Protein AF-A0AAW0WYS9-F1 (afdb_monomer)

pLDDT: mean 77.64, std 16.43, range [38.22, 94.25]

Sequence (129 aa):
MSVRSGRVIKTVRTLTRSAHEAACAYSTYNCTMTRVDGFEYCSRHILEDKGAPFRQCNYIYTSTGKRCLRPAPTCDRKEGRYCGEHSRQSLVLRQRAARRSLPRETPETLLSQLSHHQMDTQTAGQNGV

Solvent-accessible surface area (backbone atoms only — not comparable to full-atom values): 8302 Å² total; per-residue (Å²): 138,87,83,82,84,77,79,81,76,81,75,76,77,74,75,75,70,53,72,75,84,38,30,17,69,53,84,92,52,93,40,84,45,56,36,37,91,98,48,64,26,15,74,82,50,32,64,74,41,85,85,44,65,36,37,66,16,69,49,60,40,88,91,73,71,45,62,43,84,46,52,6,56,66,65,89,59,91,65,77,43,36,18,75,68,54,41,53,50,54,48,52,52,49,53,53,53,52,59,69,71,45,78,78,87,42,72,66,59,54,52,59,70,52,62,76,70,76,79,77,80,81,84,83,82,87,86,88,133

Foldseek 3Di:
DDDDPDDPDPPPPPPPPPLVQQFAPDDPDGGSAGDDPPGNGHQQCLCVDPPAQWHFAPDQDPVPRDGHSGIFGNDVPPPGGHDPVVVVVVVVVVVVVVVVPDDPDDVVNVVVVCPVVPPPPPPPPDDDD

Radius of gyration: 28.03 Å; Cα contacts (8 Å, |Δi|>4): 117; chains: 1; bounding box: 75×38×78 Å

Mean predicted aligned error: 15.44 Å

InterPro domains:
  IPR025927 KANL2-like, probable zinc-finger domain [PF13891] (24-87)

Secondary structure (DSSP, 8-state):
------------------TTTTB---SSS---SBBPTTSSSBTTTTTT-SSSSEEE---B-TTT-PBP-SEEE--SSSS----HHHHHHHHHHHHHHHHHHSPP--HHHHHHHHGGGTTSSSSSS----

Organism: Cherax quadricarinatus (NCBI:txid27406)

Structure (mmCIF, N/CA/C/O backbone):
data_AF-A0AAW0WYS9-F1
#
_entry.id   AF-A0AAW0WYS9-F1
#
loop_
_atom_site.group_PDB
_atom_site.id
_atom_site.type_symbol
_atom_site.label_atom_id
_atom_site.label_alt_id
_atom_site.label_comp_id
_atom_site.label_asym_id
_atom_site.label_entity_id
_atom_site.label_seq_id
_atom_site.pdbx_PDB_ins_code
_atom_site.Cartn_x
_atom_site.Cartn_y
_atom_site.Cartn_z
_atom_site.occupancy
_atom_site.B_iso_or_equiv
_atom_site.auth_seq_id
_atom_site.auth_comp_id
_atom_site.auth_asym_id
_atom_site.auth_atom_id
_atom_site.pdbx_PDB_model_num
ATOM 1 N N . MET A 1 1 ? -59.142 -4.124 -22.866 1.00 38.22 1 MET A N 1
ATOM 2 C CA . MET A 1 1 ? -58.122 -5.145 -22.540 1.00 38.22 1 MET A CA 1
ATOM 3 C C . MET A 1 1 ? -56.969 -4.436 -21.842 1.00 38.22 1 MET A C 1
ATOM 5 O O . MET A 1 1 ? -56.303 -3.629 -22.472 1.00 38.22 1 MET A O 1
ATOM 9 N N . SER A 1 2 ? -56.821 -4.623 -20.528 1.00 46.78 2 SER A N 1
ATOM 10 C CA . SER A 1 2 ? -55.916 -3.833 -19.678 1.00 46.78 2 SER A CA 1
ATOM 11 C C . SER A 1 2 ? -54.589 -4.556 -19.468 1.00 46.78 2 SER A C 1
ATOM 13 O O . SER A 1 2 ? -54.546 -5.551 -18.749 1.00 46.78 2 SER A O 1
ATOM 15 N N . VAL A 1 3 ? -53.502 -4.048 -20.051 1.00 50.66 3 VAL A N 1
ATOM 16 C CA . VAL A 1 3 ? -52.148 -4.564 -19.800 1.00 50.66 3 VAL A CA 1
ATOM 17 C C . VAL A 1 3 ? -51.465 -3.713 -18.727 1.00 50.66 3 VAL A C 1
ATOM 19 O O . VAL A 1 3 ? -51.011 -2.597 -18.961 1.00 50.66 3 VAL A O 1
ATOM 22 N N . ARG A 1 4 ? -51.453 -4.226 -17.494 1.00 54.88 4 ARG A N 1
ATOM 23 C CA . ARG A 1 4 ? -50.726 -3.647 -16.356 1.00 54.88 4 ARG A CA 1
ATOM 24 C C . ARG A 1 4 ? -49.285 -4.157 -16.375 1.00 54.88 4 ARG A C 1
ATOM 26 O O . ARG A 1 4 ? -48.988 -5.194 -15.790 1.00 54.88 4 ARG A O 1
ATOM 33 N N . SER A 1 5 ? -48.384 -3.422 -17.015 1.00 52.75 5 SER A N 1
ATOM 34 C CA . SER A 1 5 ? -46.946 -3.715 -16.957 1.00 52.75 5 SER A CA 1
ATOM 35 C C . SER A 1 5 ? -46.347 -3.164 -15.660 1.00 52.75 5 SER A C 1
ATOM 37 O O . SER A 1 5 ? -45.832 -2.050 -15.610 1.00 52.75 5 SER A O 1
ATOM 39 N N . GLY A 1 6 ? -46.456 -3.942 -14.580 1.00 45.12 6 GLY A N 1
ATOM 40 C CA . GLY A 1 6 ? -45.806 -3.664 -13.300 1.00 45.12 6 GLY A CA 1
ATOM 41 C C . GLY A 1 6 ? -44.311 -3.972 -13.363 1.00 45.12 6 GLY A C 1
ATOM 42 O O . GLY A 1 6 ? -43.906 -5.132 -13.410 1.00 45.12 6 GLY A O 1
ATOM 43 N N . ARG A 1 7 ? -43.472 -2.933 -13.348 1.00 57.84 7 ARG A N 1
ATOM 44 C CA . ARG A 1 7 ? -42.018 -3.068 -13.211 1.00 57.84 7 ARG A CA 1
ATOM 45 C C . ARG A 1 7 ? -41.680 -3.254 -11.733 1.00 57.84 7 ARG A C 1
ATOM 47 O O . ARG A 1 7 ? -41.725 -2.302 -10.961 1.00 57.84 7 ARG A O 1
ATOM 54 N N . VAL A 1 8 ? -41.329 -4.475 -11.337 1.00 56.31 8 VAL A N 1
ATOM 55 C CA . VAL A 1 8 ? -40.786 -4.752 -10.000 1.00 56.31 8 VAL A CA 1
ATOM 56 C C . VAL A 1 8 ? -39.353 -4.221 -9.952 1.00 56.31 8 VAL A C 1
ATOM 58 O O . VAL A 1 8 ? -38.419 -4.867 -10.427 1.00 56.31 8 VAL A O 1
ATOM 61 N N . ILE A 1 9 ? -39.169 -3.019 -9.405 1.00 59.41 9 ILE A N 1
ATOM 62 C CA . ILE A 1 9 ? -37.843 -2.530 -9.025 1.00 59.41 9 ILE A CA 1
ATOM 63 C C . ILE A 1 9 ? -37.432 -3.330 -7.789 1.00 59.41 9 ILE A C 1
ATOM 65 O O . ILE A 1 9 ? -37.973 -3.136 -6.703 1.00 59.41 9 ILE A O 1
ATOM 69 N N . LYS A 1 10 ? -36.486 -4.259 -7.955 1.00 51.12 10 LYS A N 1
ATOM 70 C CA . LYS A 1 10 ? -35.803 -4.904 -6.832 1.00 51.12 10 LYS A CA 1
ATOM 71 C C . LYS A 1 10 ? -34.980 -3.829 -6.124 1.00 51.12 10 LYS A C 1
ATOM 73 O O . LYS A 1 10 ? -33.843 -3.566 -6.501 1.00 51.12 10 LYS A O 1
ATOM 78 N N . THR A 1 11 ? -35.563 -3.175 -5.123 1.00 51.47 11 THR A N 1
ATOM 79 C CA . THR A 1 11 ? -34.813 -2.355 -4.174 1.00 51.47 11 THR A CA 1
ATOM 80 C C . THR A 1 11 ? -33.895 -3.295 -3.405 1.00 51.47 11 THR A C 1
ATOM 82 O O . THR A 1 11 ? -34.323 -3.974 -2.470 1.00 51.47 11 THR A O 1
ATOM 85 N N . VAL A 1 12 ? -32.638 -3.384 -3.833 1.00 58.81 12 VAL A N 1
ATOM 86 C CA . VAL A 1 12 ? -31.560 -3.920 -3.006 1.00 58.81 12 VAL A CA 1
ATOM 87 C C . VAL A 1 12 ? -31.523 -3.063 -1.747 1.00 58.81 12 VAL A C 1
ATOM 89 O O . VAL A 1 12 ? -31.079 -1.919 -1.771 1.00 58.81 12 VAL A O 1
ATOM 92 N N . ARG A 1 13 ? -32.085 -3.591 -0.657 1.00 53.53 13 ARG A N 1
ATOM 93 C CA . ARG A 1 13 ? -31.921 -3.031 0.680 1.00 53.53 13 ARG A CA 1
ATOM 94 C C . ARG A 1 13 ? -30.442 -3.168 1.019 1.00 53.53 13 ARG A C 1
ATOM 96 O O . ARG A 1 13 ? -30.013 -4.211 1.503 1.00 53.53 13 ARG A O 1
ATOM 103 N N . THR A 1 14 ? -29.655 -2.139 0.730 1.00 58.53 14 THR A N 1
ATOM 104 C CA . THR A 1 14 ? -28.351 -1.947 1.355 1.00 58.53 14 THR A CA 1
ATOM 105 C C . THR A 1 14 ? -28.640 -1.769 2.837 1.00 58.53 14 THR A C 1
ATOM 107 O O . THR A 1 14 ? -29.034 -0.693 3.279 1.00 58.53 14 THR A O 1
ATOM 110 N N . LEU A 1 15 ? -28.548 -2.863 3.593 1.00 60.34 15 LEU A N 1
ATOM 111 C CA . LEU A 1 15 ? -28.526 -2.815 5.044 1.00 60.34 15 LEU A CA 1
ATOM 112 C C . LEU A 1 15 ? -27.342 -1.923 5.400 1.00 60.34 15 LEU A C 1
ATOM 114 O O . LEU A 1 15 ? -26.184 -2.301 5.222 1.00 60.34 15 LEU A O 1
ATOM 118 N N . THR A 1 16 ? -27.644 -0.699 5.810 1.00 56.50 16 THR A N 1
ATOM 119 C CA . THR A 1 16 ? -26.689 0.237 6.380 1.00 56.50 16 THR A CA 1
ATOM 120 C C . THR A 1 16 ? -26.166 -0.403 7.659 1.00 56.50 16 THR A C 1
ATOM 122 O O . THR A 1 16 ? -26.747 -0.217 8.727 1.00 56.50 16 THR A O 1
ATOM 125 N N . ARG A 1 17 ? -25.108 -1.221 7.542 1.00 56.56 17 ARG A N 1
ATOM 126 C CA . ARG A 1 17 ? -24.310 -1.674 8.684 1.00 56.56 17 ARG A CA 1
ATOM 127 C C . ARG A 1 17 ? -23.963 -0.407 9.449 1.00 56.56 17 ARG A C 1
ATOM 129 O O . ARG A 1 17 ? -23.447 0.531 8.836 1.00 56.56 17 ARG A O 1
ATOM 136 N N . SER A 1 18 ? -24.369 -0.330 10.715 1.00 57.59 18 SER A N 1
ATOM 137 C CA . SER A 1 18 ? -24.262 0.909 11.475 1.00 57.59 18 SER A CA 1
ATOM 138 C C . SER A 1 18 ? -22.817 1.406 11.365 1.00 57.59 18 SER A C 1
ATOM 140 O O . SER A 1 18 ? -21.866 0.643 11.552 1.00 57.59 18 SER A O 1
ATOM 142 N N . ALA A 1 19 ? -22.625 2.667 10.966 1.00 55.69 19 ALA A N 1
ATOM 143 C CA . ALA A 1 19 ? -21.285 3.219 10.735 1.00 55.69 19 ALA A CA 1
ATOM 144 C C . ALA A 1 19 ? -20.388 3.101 11.986 1.00 55.69 19 ALA A C 1
ATOM 146 O O . ALA A 1 19 ? -19.164 3.123 11.883 1.00 55.69 19 ALA A O 1
ATOM 147 N N . HIS A 1 20 ? -21.014 2.918 13.153 1.00 51.84 20 HIS A N 1
ATOM 148 C CA . HIS A 1 20 ? -20.380 2.718 14.444 1.00 51.84 20 HIS A CA 1
ATOM 149 C C . HIS A 1 20 ? -19.820 1.295 14.645 1.00 51.84 20 HIS A C 1
ATOM 151 O O . HIS A 1 20 ? -18.721 1.152 15.170 1.00 51.84 20 HIS A O 1
ATOM 157 N N . GLU A 1 21 ? -20.495 0.241 14.170 1.00 60.00 21 GLU A N 1
ATOM 158 C CA . GLU A 1 21 ? -19.969 -1.141 14.225 1.00 60.00 21 GLU A CA 1
ATOM 159 C C . GLU A 1 21 ? -18.855 -1.391 13.201 1.00 60.00 21 GLU A C 1
ATOM 161 O O . GLU A 1 21 ? -18.076 -2.333 13.319 1.00 60.00 21 GLU A O 1
ATOM 166 N N . ALA A 1 22 ? -18.756 -0.539 12.182 1.00 73.19 22 ALA A N 1
ATOM 167 C CA . ALA A 1 22 ? -17.734 -0.652 11.154 1.00 73.19 22 ALA A CA 1
ATOM 168 C C . ALA A 1 22 ? -16.470 0.173 11.448 1.00 73.19 22 ALA A C 1
ATOM 170 O O . ALA A 1 22 ? -15.539 0.102 10.651 1.00 73.19 22 ALA A O 1
ATOM 171 N N . ALA A 1 23 ? -16.410 0.945 12.538 1.00 86.31 23 ALA A N 1
ATOM 172 C CA . ALA A 1 23 ? -15.295 1.850 12.826 1.00 86.31 23 ALA A CA 1
ATOM 173 C C . ALA A 1 23 ? -14.107 1.136 13.493 1.00 86.31 23 ALA A C 1
ATOM 175 O O . ALA A 1 23 ? -14.276 0.291 14.368 1.00 86.31 23 ALA A O 1
ATOM 176 N N . CYS A 1 24 ? -12.891 1.479 13.080 1.00 91.75 24 CYS A N 1
ATOM 177 C CA . CYS A 1 24 ? -11.638 0.915 13.580 1.00 91.75 24 CYS A CA 1
ATOM 178 C C . CYS A 1 24 ? -11.507 0.987 15.114 1.00 91.75 24 CYS A C 1
ATOM 180 O O . CYS A 1 24 ? -11.581 2.068 15.692 1.00 91.75 24 CYS A O 1
ATOM 182 N N . ALA A 1 25 ? -11.179 -0.137 15.754 1.00 89.56 25 ALA A N 1
ATOM 183 C CA . ALA A 1 25 ? -10.999 -0.278 17.205 1.00 89.56 25 ALA A CA 1
ATOM 184 C C . ALA A 1 25 ? -9.645 0.252 17.731 1.00 89.56 25 ALA A C 1
ATOM 186 O O . ALA A 1 25 ? -9.087 -0.267 18.695 1.00 89.56 25 ALA A O 1
ATOM 187 N N . TYR A 1 26 ? -9.076 1.267 17.078 1.00 90.38 26 TYR A N 1
ATOM 188 C CA . TYR A 1 26 ? -7.789 1.831 17.489 1.00 90.38 26 TYR A CA 1
ATOM 189 C C . TYR A 1 26 ? -7.949 2.628 18.790 1.00 90.38 26 TYR A C 1
ATOM 191 O O . TYR A 1 26 ? -8.864 3.441 18.904 1.00 90.38 26 TYR A O 1
ATOM 199 N N . SER A 1 27 ? -7.077 2.391 19.772 1.00 86.94 27 SER A N 1
ATOM 200 C CA . SER A 1 27 ? -7.271 2.866 21.149 1.00 86.94 27 SER A CA 1
ATOM 201 C C . SER A 1 27 ? -6.727 4.272 21.415 1.00 86.94 27 SER A C 1
ATOM 203 O O . SER A 1 27 ? -7.230 4.955 22.302 1.00 86.94 27 SER A O 1
ATOM 205 N N . THR A 1 28 ? -5.719 4.738 20.666 1.00 88.12 28 THR A N 1
ATOM 206 C CA . THR A 1 28 ? -5.086 6.043 20.947 1.00 88.12 28 THR A CA 1
ATOM 207 C C . THR A 1 28 ? -5.953 7.230 20.521 1.00 88.12 28 THR A C 1
ATOM 209 O O . THR A 1 28 ? -5.857 8.302 21.109 1.00 88.12 28 THR A O 1
ATOM 212 N N . TYR A 1 29 ? -6.791 7.071 19.494 1.00 89.12 29 TYR A N 1
ATOM 213 C CA . TYR A 1 29 ? -7.772 8.080 19.086 1.00 89.12 29 TYR A CA 1
ATOM 214 C C . TYR A 1 29 ? -8.948 7.432 18.353 1.00 89.12 29 TYR A C 1
ATOM 216 O O . TYR A 1 29 ? -8.811 6.349 17.782 1.00 89.12 29 TYR A O 1
ATOM 224 N N . ASN A 1 30 ? -10.092 8.123 18.312 1.00 86.44 30 ASN A N 1
ATOM 225 C CA . ASN A 1 30 ? -11.269 7.649 17.585 1.00 86.44 30 ASN A CA 1
ATOM 226 C C . ASN A 1 30 ? -10.993 7.622 16.070 1.00 86.44 30 ASN A C 1
ATOM 228 O O . ASN A 1 30 ? -10.947 8.644 15.390 1.00 86.44 30 ASN A O 1
ATOM 232 N N . CYS A 1 31 ? -10.755 6.433 15.523 1.00 89.94 31 CYS A N 1
ATOM 233 C CA . CYS A 1 31 ? -10.537 6.268 14.096 1.00 89.94 31 CYS A CA 1
ATOM 234 C C . CYS A 1 31 ? -11.877 5.991 13.403 1.00 89.94 31 CYS A C 1
ATOM 236 O O . CYS A 1 31 ? -12.452 4.918 13.545 1.00 89.94 31 CYS A O 1
ATOM 238 N N . THR A 1 32 ? -12.352 6.938 12.595 1.00 89.31 32 THR A N 1
ATOM 239 C CA . THR A 1 32 ? -13.616 6.826 11.838 1.00 89.31 32 THR A CA 1
ATOM 240 C C . THR A 1 32 ? -13.509 5.959 10.580 1.00 89.31 32 THR A C 1
ATOM 242 O O . THR A 1 32 ? -14.462 5.839 9.814 1.00 89.31 32 THR A O 1
ATOM 245 N N . MET A 1 33 ? -12.340 5.366 10.326 1.00 89.88 33 MET A N 1
ATOM 246 C CA . MET A 1 33 ? -12.121 4.519 9.158 1.00 89.88 33 MET A CA 1
ATOM 247 C C . MET A 1 33 ? -12.770 3.154 9.326 1.00 89.88 33 MET A C 1
ATOM 249 O O . MET A 1 33 ? -12.739 2.570 10.409 1.00 89.88 33 MET A O 1
ATOM 253 N N . THR A 1 34 ? -13.260 2.621 8.212 1.00 90.38 34 THR A N 1
ATOM 254 C CA . THR A 1 34 ? -13.866 1.295 8.159 1.00 90.38 34 THR A CA 1
ATOM 255 C C . THR A 1 34 ? -12.850 0.200 8.480 1.00 90.38 34 THR A C 1
ATOM 257 O O . THR A 1 34 ? -11.718 0.218 7.981 1.00 90.38 34 THR A O 1
ATOM 260 N N . ARG A 1 35 ? -13.271 -0.764 9.298 1.00 91.44 35 ARG A N 1
ATOM 261 C CA . ARG A 1 35 ? -12.579 -2.026 9.567 1.00 91.44 35 ARG A CA 1
ATOM 262 C C . ARG A 1 35 ? -12.342 -2.812 8.283 1.00 91.44 35 ARG A C 1
ATOM 264 O O . ARG A 1 35 ? -13.168 -2.791 7.372 1.00 91.44 35 ARG A O 1
ATOM 271 N N . VAL A 1 36 ? -11.211 -3.504 8.223 1.00 89.00 36 VAL A N 1
ATOM 272 C CA . VAL A 1 36 ? -10.954 -4.510 7.190 1.00 89.00 36 VAL A CA 1
ATOM 273 C C . VAL A 1 36 ? -11.795 -5.743 7.504 1.00 89.00 36 VAL A C 1
ATOM 275 O O . VAL A 1 36 ? -11.965 -6.093 8.668 1.00 89.00 36 VAL A O 1
ATOM 278 N N . ASP A 1 37 ? -12.334 -6.399 6.482 1.00 87.25 37 ASP A N 1
ATOM 279 C CA . ASP A 1 37 ? -13.164 -7.585 6.679 1.00 87.25 37 ASP A CA 1
ATOM 280 C C . ASP A 1 37 ? -12.403 -8.678 7.446 1.00 87.25 37 ASP A C 1
ATOM 282 O O . ASP A 1 37 ? -11.286 -9.047 7.082 1.00 87.25 37 ASP A O 1
ATOM 286 N N . GLY A 1 38 ? -13.010 -9.170 8.530 1.00 87.00 38 GLY A N 1
ATOM 287 C CA . GLY A 1 38 ? -12.403 -10.157 9.428 1.00 87.00 38 GLY A CA 1
ATOM 288 C C . GLY A 1 38 ? -11.430 -9.591 10.470 1.00 87.00 38 GLY A C 1
ATOM 289 O O . GLY A 1 38 ? -10.870 -10.375 11.229 1.00 87.00 38 GLY A O 1
ATOM 290 N N . PHE A 1 39 ? -11.240 -8.267 10.536 1.00 89.12 39 PHE A N 1
ATOM 291 C CA . PHE A 1 39 ? -10.357 -7.609 11.504 1.00 89.12 39 PHE A CA 1
ATOM 292 C C . PHE A 1 39 ? -11.049 -6.445 12.220 1.00 89.12 39 PHE A C 1
ATOM 294 O O . PHE A 1 39 ? -11.937 -5.788 11.682 1.00 89.12 39 PHE A O 1
ATOM 301 N N . GLU A 1 40 ? -10.568 -6.117 13.418 1.00 90.19 40 GLU A N 1
ATOM 302 C CA . GLU A 1 40 ? -11.100 -5.009 14.228 1.00 90.19 40 GLU A CA 1
ATOM 303 C C . GLU A 1 40 ? -10.503 -3.639 13.854 1.00 90.19 40 GLU A C 1
ATOM 305 O O . GLU A 1 40 ? -10.936 -2.593 14.343 1.00 90.19 40 GLU A O 1
ATOM 310 N N . TYR A 1 41 ? -9.525 -3.613 12.946 1.00 91.75 41 TYR A N 1
ATOM 311 C CA . TYR A 1 41 ? -8.765 -2.419 12.580 1.00 91.75 41 TYR A CA 1
ATOM 312 C C . TYR A 1 41 ? -8.974 -2.026 11.116 1.00 91.75 41 TYR A C 1
ATOM 314 O O . TYR A 1 41 ? -9.254 -2.858 10.254 1.00 91.75 41 TYR A O 1
ATOM 322 N N . CYS A 1 42 ? -8.810 -0.738 10.806 1.00 92.38 42 CYS A N 1
ATOM 323 C CA . CYS A 1 42 ? -8.808 -0.261 9.424 1.00 92.38 42 CYS A CA 1
ATOM 324 C C . CYS A 1 42 ? -7.506 -0.612 8.699 1.00 92.38 42 CYS A C 1
ATOM 326 O O . CYS A 1 42 ? -6.506 -0.977 9.311 1.00 92.38 42 CYS A O 1
ATOM 328 N N . SER A 1 43 ? -7.467 -0.392 7.383 1.00 89.38 43 SER A N 1
ATOM 329 C CA . SER A 1 43 ? -6.276 -0.657 6.564 1.00 89.38 43 SER A CA 1
ATOM 330 C C . SER A 1 43 ? -5.003 0.061 7.040 1.00 89.38 43 SER A C 1
ATOM 332 O O . SER A 1 43 ? -3.908 -0.415 6.776 1.00 89.38 43 SER A O 1
ATOM 334 N N . ARG A 1 44 ? -5.098 1.187 7.757 1.00 90.06 44 ARG A N 1
ATOM 335 C CA . ARG A 1 44 ? -3.919 1.857 8.339 1.00 90.06 44 ARG A CA 1
ATOM 336 C C . ARG A 1 44 ? -3.466 1.226 9.654 1.00 90.06 44 ARG A C 1
ATOM 338 O O . ARG A 1 44 ? -2.268 1.069 9.854 1.00 90.06 44 ARG A O 1
ATOM 345 N N . HIS A 1 45 ? -4.411 0.857 10.515 1.00 92.81 45 HIS A N 1
ATOM 346 C CA . HIS A 1 45 ? -4.133 0.328 11.853 1.00 92.81 45 HIS A CA 1
ATOM 347 C C . HIS A 1 45 ? -4.079 -1.198 11.918 1.00 92.81 45 HIS A C 1
ATOM 349 O O . HIS A 1 45 ? -3.742 -1.739 12.957 1.00 92.81 45 HIS A O 1
ATOM 355 N N . ILE A 1 46 ? -4.319 -1.914 10.818 1.00 92.00 46 ILE A N 1
ATOM 356 C CA . ILE A 1 46 ? -4.175 -3.378 10.761 1.00 92.00 46 ILE A CA 1
ATOM 357 C C . ILE A 1 46 ? -2.762 -3.871 11.116 1.00 92.00 46 ILE A C 1
ATOM 359 O O . ILE A 1 46 ? -2.561 -5.051 11.364 1.00 92.00 46 ILE A O 1
ATOM 363 N N . LEU A 1 47 ? -1.775 -2.970 11.151 1.00 91.44 47 LEU A N 1
ATOM 364 C CA . LEU A 1 47 ? -0.417 -3.251 11.619 1.00 91.44 47 LEU A CA 1
ATOM 365 C C . LEU A 1 47 ? -0.305 -3.405 13.146 1.00 91.44 47 LEU A C 1
ATOM 367 O O . LEU A 1 47 ? 0.697 -3.946 13.612 1.00 91.44 47 LEU A O 1
ATOM 371 N N . GLU A 1 48 ? -1.295 -2.925 13.904 1.00 89.56 48 GLU A N 1
ATOM 372 C CA . GLU A 1 48 ? -1.388 -3.088 15.362 1.00 89.56 48 GLU A CA 1
ATOM 373 C C . GLU A 1 48 ? -1.730 -4.526 15.749 1.00 89.56 48 GLU A C 1
ATOM 375 O O . GLU A 1 48 ? -1.226 -5.054 16.743 1.00 89.56 48 GLU A O 1
ATOM 380 N N . ASP A 1 49 ? -2.565 -5.173 14.937 1.00 87.94 49 ASP A N 1
ATOM 381 C CA . ASP A 1 49 ? -2.976 -6.549 15.149 1.00 87.94 49 ASP A CA 1
ATOM 382 C C . ASP A 1 49 ? -1.824 -7.504 14.815 1.00 87.94 49 ASP A C 1
ATOM 384 O O . ASP A 1 49 ? -1.403 -7.660 13.666 1.00 87.94 49 ASP A O 1
ATOM 388 N N . LYS A 1 50 ? -1.297 -8.175 15.843 1.00 83.56 50 LYS A N 1
ATOM 389 C CA . LYS A 1 50 ? -0.213 -9.152 15.683 1.00 83.56 50 LYS A CA 1
ATOM 390 C C . LYS A 1 50 ? -0.675 -10.446 15.014 1.00 83.56 50 LYS A C 1
ATOM 392 O O . LYS A 1 50 ? 0.190 -11.143 14.476 1.00 83.56 50 LYS A O 1
ATOM 397 N N . GLY A 1 51 ? -1.973 -10.753 15.074 1.00 83.31 51 GLY A N 1
ATOM 398 C CA . GLY A 1 51 ? -2.605 -11.917 14.454 1.00 83.31 51 GLY A CA 1
ATOM 399 C C . GLY A 1 51 ? -2.999 -11.683 12.996 1.00 83.31 51 GLY A C 1
ATOM 400 O O . GLY A 1 51 ? -3.229 -12.644 12.263 1.00 83.31 51 GLY A O 1
ATOM 401 N N . ALA A 1 52 ? -3.020 -10.429 12.544 1.00 85.88 52 ALA A N 1
ATOM 402 C CA . ALA A 1 52 ? -3.338 -10.115 11.165 1.00 85.88 52 ALA A CA 1
ATOM 403 C C 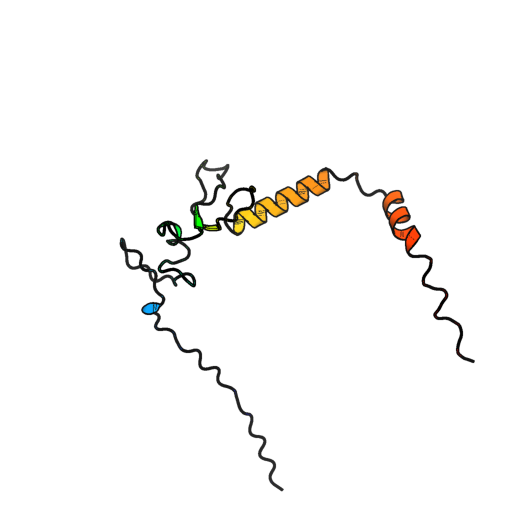. ALA A 1 52 ? -2.201 -10.523 10.206 1.00 85.88 52 ALA A C 1
ATOM 405 O O . ALA A 1 52 ? -1.018 -10.299 10.494 1.00 85.88 52 ALA A O 1
ATOM 406 N N . PRO A 1 53 ? -2.522 -11.056 9.010 1.00 87.50 53 PRO A N 1
ATOM 407 C CA . PRO A 1 53 ? -1.556 -11.407 7.976 1.00 87.50 53 PRO A CA 1
ATOM 408 C C . PRO A 1 53 ? -1.066 -10.153 7.232 1.00 87.50 53 PRO A C 1
ATOM 410 O O . PRO A 1 53 ? -0.984 -10.116 6.004 1.00 87.50 53 PRO A O 1
ATOM 413 N N . PHE A 1 54 ? -0.769 -9.084 7.967 1.00 89.31 54 PHE A N 1
ATOM 414 C CA . PHE A 1 54 ? -0.301 -7.812 7.440 1.00 89.31 54 PHE A CA 1
ATOM 415 C C . PHE A 1 54 ? 0.914 -7.343 8.232 1.00 89.31 54 PHE A C 1
ATOM 417 O O . PHE A 1 54 ? 0.976 -7.421 9.455 1.00 89.31 54 PHE A O 1
ATOM 424 N N . ARG A 1 55 ? 1.923 -6.848 7.518 1.00 90.19 55 ARG A N 1
ATOM 425 C CA . ARG A 1 55 ? 3.126 -6.237 8.096 1.00 90.19 55 ARG A CA 1
ATOM 426 C C . ARG A 1 55 ? 3.479 -4.979 7.326 1.00 90.19 55 ARG A C 1
ATOM 428 O O . ARG A 1 55 ? 3.004 -4.770 6.215 1.00 90.19 55 ARG A O 1
ATOM 435 N N . GLN A 1 56 ? 4.325 -4.134 7.899 1.00 91.88 56 GLN A N 1
ATOM 436 C CA . GLN A 1 56 ? 4.780 -2.932 7.214 1.00 91.88 56 GLN A CA 1
ATOM 437 C C . GLN A 1 56 ? 5.516 -3.289 5.913 1.00 91.88 56 GLN A C 1
ATOM 439 O O . GLN A 1 56 ? 6.331 -4.217 5.873 1.00 91.88 56 GLN A O 1
ATOM 444 N N . CYS A 1 57 ? 5.246 -2.530 4.852 1.00 92.94 57 CYS A N 1
ATOM 445 C CA . CYS A 1 57 ? 5.913 -2.680 3.567 1.00 92.94 57 CYS A CA 1
ATOM 446 C C . CYS A 1 57 ? 7.451 -2.613 3.693 1.00 92.94 57 CYS A C 1
ATOM 448 O O . CYS A 1 57 ? 8.010 -1.782 4.409 1.00 92.94 57 CYS A O 1
ATOM 450 N N . ASN A 1 58 ? 8.145 -3.497 2.969 1.00 91.94 58 ASN A N 1
ATOM 451 C CA . ASN A 1 58 ? 9.608 -3.583 2.952 1.00 91.94 58 ASN A CA 1
ATOM 452 C C . ASN A 1 58 ? 10.282 -2.615 1.968 1.00 91.94 58 ASN A C 1
ATOM 454 O O . ASN A 1 58 ? 11.503 -2.617 1.853 1.00 91.94 58 ASN A O 1
ATOM 458 N N . TYR A 1 59 ? 9.510 -1.804 1.243 1.00 92.06 59 TYR A N 1
ATOM 459 C CA . TYR A 1 59 ? 10.071 -0.814 0.331 1.00 92.06 59 TYR A CA 1
ATOM 460 C C . TYR A 1 59 ? 10.728 0.330 1.106 1.00 92.06 59 TYR A C 1
ATOM 462 O O . TYR A 1 59 ? 10.124 0.877 2.032 1.00 92.06 59 TYR A O 1
ATOM 470 N N . ILE A 1 60 ? 11.941 0.700 0.696 1.00 93.38 60 ILE A N 1
ATOM 471 C CA . ILE A 1 60 ? 12.698 1.835 1.222 1.00 93.38 60 ILE A CA 1
ATOM 472 C C . ILE A 1 60 ? 12.733 2.904 0.135 1.00 93.38 60 ILE A C 1
ATOM 474 O O . ILE A 1 60 ? 13.199 2.648 -0.974 1.00 93.38 60 ILE A O 1
ATOM 478 N N . TYR A 1 61 ? 12.238 4.101 0.446 1.00 92.69 61 TYR A N 1
ATOM 479 C CA . TYR A 1 61 ? 12.303 5.221 -0.488 1.00 92.69 61 TYR A CA 1
ATOM 480 C C . TYR A 1 61 ? 13.757 5.635 -0.699 1.00 92.69 61 TYR A C 1
ATOM 482 O O . TYR A 1 61 ? 14.442 5.981 0.260 1.00 92.69 61 TYR A O 1
ATOM 490 N N . THR A 1 62 ? 14.213 5.670 -1.949 1.00 92.19 62 THR A N 1
ATOM 491 C CA . THR A 1 62 ? 15.565 6.134 -2.301 1.00 92.19 62 THR A CA 1
ATOM 492 C C . THR A 1 62 ? 15.785 7.604 -1.951 1.00 92.19 62 THR A C 1
ATOM 494 O O . THR A 1 62 ? 16.893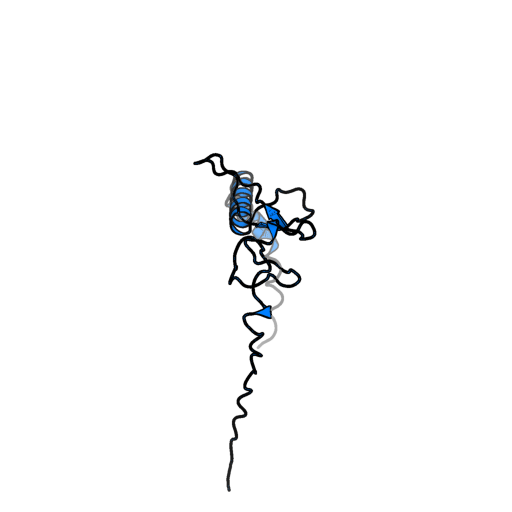 7.994 -1.609 1.00 92.19 62 THR A O 1
ATOM 497 N N . SER A 1 63 ? 14.720 8.410 -1.979 1.00 92.44 63 SER A N 1
ATOM 498 C CA . SER A 1 63 ? 14.755 9.839 -1.656 1.00 92.44 63 SER A CA 1
ATOM 499 C C . SER A 1 63 ? 14.976 10.132 -0.174 1.00 92.44 63 SER A C 1
ATOM 501 O O . SER A 1 63 ? 15.545 11.158 0.173 1.00 92.44 63 SER A O 1
ATOM 503 N N . THR A 1 64 ? 14.461 9.278 0.713 1.00 92.56 64 THR A N 1
ATOM 504 C CA . THR A 1 64 ? 14.342 9.595 2.149 1.00 92.56 64 THR A CA 1
ATOM 505 C C . THR A 1 64 ? 14.999 8.537 3.035 1.00 92.56 64 THR A C 1
ATOM 507 O O . THR A 1 64 ? 15.139 8.747 4.233 1.00 92.56 64 THR A O 1
ATOM 510 N N . GLY A 1 65 ? 15.337 7.364 2.493 1.00 92.56 65 GLY A N 1
ATOM 511 C CA . GLY A 1 65 ? 15.839 6.211 3.250 1.00 92.56 65 GLY A CA 1
ATOM 512 C C . GLY A 1 65 ? 14.815 5.586 4.206 1.00 92.56 65 GLY A C 1
ATOM 513 O O . GLY A 1 65 ? 15.110 4.605 4.885 1.00 92.56 65 GLY A O 1
ATOM 514 N N . LYS A 1 66 ? 13.593 6.128 4.277 1.00 93.94 66 LYS A N 1
ATOM 515 C CA . LYS A 1 66 ? 12.531 5.643 5.164 1.00 93.94 66 LYS A CA 1
ATOM 516 C C . LYS A 1 66 ? 11.768 4.489 4.524 1.00 93.94 66 LYS A C 1
ATOM 518 O O . LYS A 1 66 ? 11.556 4.457 3.311 1.00 93.94 66 LYS A O 1
ATOM 523 N N . ARG A 1 67 ? 11.308 3.559 5.364 1.00 92.81 67 ARG A N 1
ATOM 524 C CA . ARG A 1 67 ? 10.424 2.466 4.948 1.00 92.81 67 ARG A CA 1
ATOM 525 C C . ARG A 1 67 ? 9.014 2.980 4.704 1.00 92.81 67 ARG A C 1
ATOM 527 O O . ARG A 1 67 ? 8.511 3.830 5.437 1.00 92.81 67 ARG A O 1
ATOM 534 N N . CYS A 1 68 ? 8.352 2.414 3.706 1.00 93.19 68 CYS A N 1
ATOM 535 C CA . CYS A 1 68 ? 6.945 2.678 3.462 1.00 93.19 68 CYS A CA 1
ATOM 536 C C . CYS A 1 68 ? 6.099 2.255 4.674 1.00 93.19 68 CYS A C 1
ATOM 538 O O . CYS A 1 68 ? 6.253 1.154 5.194 1.00 93.19 68 CYS A O 1
ATOM 540 N N . LEU A 1 69 ? 5.195 3.126 5.128 1.00 91.81 69 LEU A N 1
ATOM 541 C CA . LEU A 1 69 ? 4.316 2.873 6.281 1.00 91.81 69 LEU A CA 1
ATOM 542 C C . LEU A 1 69 ? 3.053 2.074 5.915 1.00 91.81 69 LEU A C 1
ATOM 544 O O . LEU A 1 69 ? 2.224 1.783 6.770 1.00 91.81 69 LEU A O 1
ATOM 548 N N . ARG A 1 70 ? 2.862 1.746 4.633 1.00 92.69 70 ARG A N 1
ATOM 549 C CA . ARG A 1 70 ? 1.661 1.050 4.160 1.00 92.69 70 ARG A CA 1
ATOM 550 C C . ARG A 1 70 ? 1.671 -0.420 4.597 1.00 92.69 70 ARG A C 1
ATOM 552 O O . ARG A 1 70 ? 2.742 -1.037 4.597 1.00 92.69 70 ARG A O 1
ATOM 559 N N . PRO A 1 71 ? 0.496 -1.008 4.885 1.00 92.19 71 PRO A N 1
ATOM 560 C CA . PRO A 1 71 ? 0.387 -2.438 5.134 1.00 92.19 7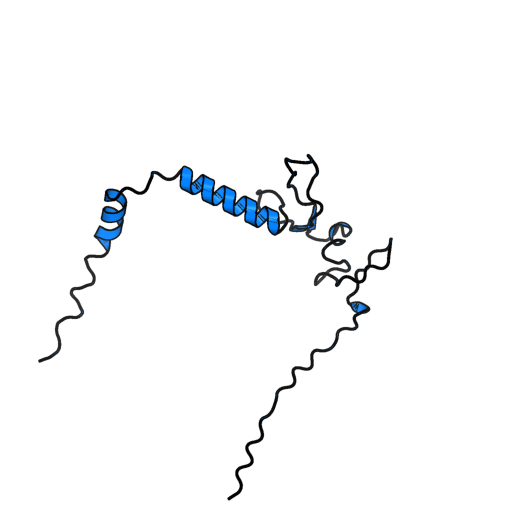1 PRO A CA 1
ATOM 561 C C . PRO A 1 71 ? 0.714 -3.236 3.868 1.00 92.19 71 PRO A C 1
ATOM 563 O O . PRO A 1 71 ? 0.363 -2.857 2.746 1.00 92.19 71 PRO A O 1
ATOM 566 N N . ALA A 1 72 ? 1.383 -4.359 4.062 1.00 91.31 72 ALA A N 1
ATOM 567 C CA . ALA A 1 72 ? 1.705 -5.345 3.053 1.00 91.31 72 ALA A CA 1
ATOM 568 C C . ALA A 1 72 ? 1.222 -6.719 3.539 1.00 91.31 72 ALA A C 1
ATOM 570 O O . ALA A 1 72 ? 1.511 -7.081 4.684 1.00 91.31 72 ALA A O 1
ATOM 571 N N . PRO A 1 73 ? 0.505 -7.487 2.703 1.00 88.44 73 PRO A N 1
ATOM 572 C CA . PRO A 1 73 ? 0.060 -8.820 3.077 1.00 88.44 73 PRO A CA 1
ATOM 573 C C . PRO A 1 73 ? 1.265 -9.738 3.311 1.00 88.44 73 PRO A C 1
ATOM 575 O O . PRO A 1 73 ? 2.255 -9.701 2.573 1.00 88.44 73 PRO A O 1
ATOM 578 N N . THR A 1 74 ? 1.188 -10.583 4.334 1.00 82.56 74 THR A N 1
ATOM 579 C CA . THR A 1 74 ? 2.124 -11.681 4.563 1.00 82.56 74 THR A CA 1
ATOM 580 C C . THR A 1 74 ? 1.816 -12.812 3.605 1.00 82.56 74 THR A C 1
ATOM 582 O O . THR A 1 74 ? 1.219 -13.816 3.968 1.00 82.56 74 THR A O 1
ATOM 585 N N . CYS A 1 75 ? 2.208 -12.629 2.346 1.00 72.81 75 CYS A N 1
ATOM 586 C CA . CYS A 1 75 ? 2.302 -13.742 1.420 1.00 72.81 75 CYS A CA 1
ATOM 587 C C . CYS A 1 75 ? 3.502 -14.616 1.817 1.00 72.81 75 CYS A C 1
ATOM 589 O O . CYS A 1 75 ? 4.569 -14.087 2.129 1.00 72.81 75 CYS A O 1
ATOM 591 N N . ASP A 1 76 ? 3.322 -15.935 1.785 1.00 63.75 76 ASP A N 1
ATOM 592 C CA . ASP A 1 76 ? 4.366 -16.936 2.061 1.00 63.75 76 ASP A CA 1
ATOM 593 C C . ASP A 1 76 ? 5.443 -16.989 0.957 1.00 63.75 76 ASP A C 1
ATOM 595 O O . ASP A 1 76 ? 6.531 -17.539 1.111 1.00 63.75 76 ASP A O 1
ATOM 599 N N . ARG A 1 77 ? 5.165 -16.359 -0.192 1.00 64.25 77 ARG A N 1
ATOM 600 C CA . ARG A 1 77 ? 6.114 -16.245 -1.299 1.00 64.25 77 ARG A CA 1
ATOM 601 C C . ARG A 1 77 ? 7.348 -15.482 -0.801 1.00 64.25 77 ARG A C 1
ATOM 603 O O . ARG A 1 77 ? 7.237 -14.339 -0.377 1.00 64.25 77 ARG A O 1
ATOM 610 N N . LYS A 1 78 ? 8.529 -16.094 -0.942 1.00 62.53 78 LYS A N 1
ATOM 611 C CA . LYS A 1 78 ? 9.869 -15.551 -0.617 1.00 62.53 78 LYS A CA 1
ATOM 612 C C . LYS A 1 78 ? 10.181 -14.151 -1.178 1.00 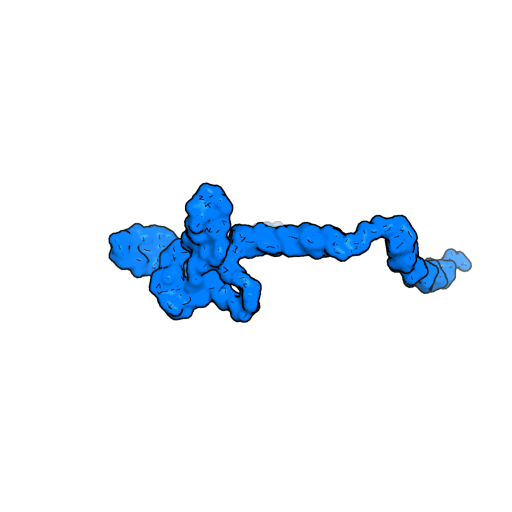62.53 78 LYS A C 1
ATOM 614 O O . LYS A 1 78 ? 11.182 -13.552 -0.797 1.00 62.53 78 LYS A O 1
ATOM 619 N N . GLU A 1 79 ? 9.364 -13.642 -2.095 1.00 63.19 79 GLU A N 1
ATOM 620 C CA . GLU A 1 79 ? 9.495 -12.310 -2.669 1.00 63.19 79 GLU A CA 1
ATOM 621 C C . GLU A 1 79 ? 8.948 -11.264 -1.687 1.00 63.19 79 GLU A C 1
ATOM 623 O O . GLU A 1 79 ? 7.822 -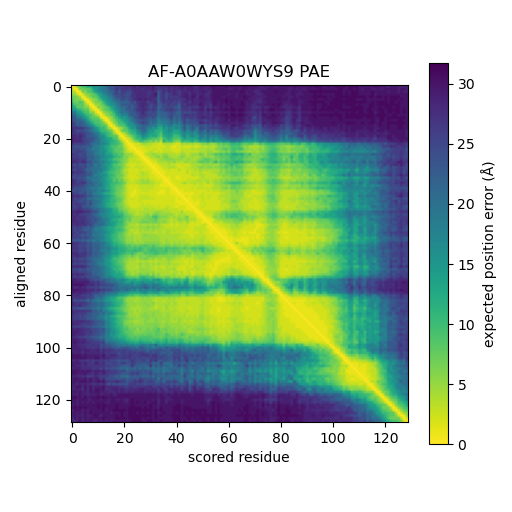11.383 -1.212 1.00 63.19 79 GLU A O 1
ATOM 628 N N . GLY A 1 80 ? 9.751 -10.245 -1.375 1.00 70.69 80 GLY A N 1
ATOM 629 C CA . GLY A 1 80 ? 9.511 -9.294 -0.288 1.00 70.69 80 GLY A CA 1
ATOM 630 C C . GLY A 1 80 ? 8.069 -8.780 -0.131 1.00 70.69 80 GLY A C 1
ATOM 631 O O . GLY A 1 80 ? 7.334 -8.549 -1.090 1.00 70.69 80 GLY A O 1
ATOM 632 N N . ARG A 1 81 ? 7.675 -8.528 1.124 1.00 87.44 81 ARG A N 1
ATOM 633 C CA . ARG A 1 81 ? 6.363 -7.961 1.468 1.00 87.44 81 ARG A CA 1
ATOM 634 C C . ARG A 1 81 ? 6.236 -6.508 1.014 1.00 87.44 81 ARG A C 1
ATOM 636 O O . ARG A 1 81 ? 6.668 -5.584 1.710 1.00 87.44 81 ARG A O 1
ATOM 643 N N . TYR A 1 82 ? 5.599 -6.295 -0.129 1.00 91.56 82 TYR A N 1
ATOM 644 C CA . TYR A 1 82 ? 5.284 -4.968 -0.652 1.00 91.56 82 TYR A CA 1
ATOM 645 C C . TYR A 1 82 ? 3.800 -4.629 -0.474 1.00 91.56 82 TYR A C 1
ATOM 647 O O . TYR A 1 82 ? 2.938 -5.500 -0.578 1.00 91.56 82 TYR A O 1
ATOM 655 N N . CYS A 1 83 ? 3.485 -3.358 -0.208 1.00 92.62 83 CYS A N 1
ATOM 656 C CA . CYS A 1 83 ? 2.098 -2.891 -0.269 1.00 92.62 83 CYS A CA 1
ATOM 657 C C . CYS A 1 83 ? 1.598 -2.937 -1.724 1.00 92.62 83 CYS A C 1
ATOM 659 O O . CYS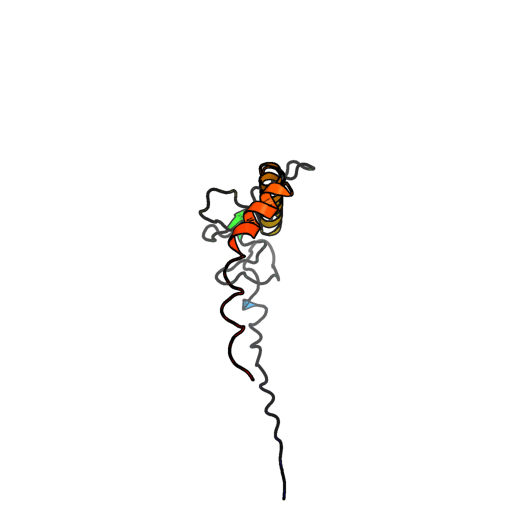 A 1 83 ? 2.403 -3.066 -2.642 1.00 92.62 83 CYS A O 1
ATOM 661 N N . GLY A 1 84 ? 0.289 -2.811 -1.965 1.00 90.25 84 GLY A N 1
ATOM 662 C CA . GLY A 1 84 ? -0.279 -2.951 -3.319 1.00 90.25 84 GLY A CA 1
ATOM 663 C C . GLY A 1 84 ? 0.383 -2.060 -4.382 1.00 90.25 84 GLY A C 1
ATOM 664 O O . GLY A 1 84 ? 0.631 -2.505 -5.501 1.00 90.25 84 GLY A O 1
ATOM 665 N N . GLU A 1 85 ? 0.759 -0.836 -4.011 1.00 93.00 85 GLU A N 1
ATOM 666 C CA . GLU A 1 85 ? 1.465 0.094 -4.895 1.00 93.00 85 GLU A CA 1
ATOM 667 C C . GLU A 1 85 ? 2.878 -0.395 -5.245 1.00 93.00 85 GLU A C 1
ATOM 669 O O . GLU A 1 85 ? 3.198 -0.571 -6.423 1.00 93.00 85 GLU A O 1
ATOM 674 N N . HIS A 1 86 ? 3.695 -0.689 -4.230 1.00 94.25 86 HIS A N 1
ATOM 675 C CA . HIS A 1 86 ? 5.063 -1.163 -4.436 1.00 94.25 86 HIS A CA 1
ATOM 676 C C . HIS A 1 86 ? 5.105 -2.577 -5.027 1.00 94.25 86 HIS A C 1
ATOM 678 O O . HIS A 1 86 ? 6.029 -2.902 -5.756 1.00 94.25 86 HIS A O 1
ATOM 684 N N . SER A 1 87 ? 4.094 -3.413 -4.790 1.00 92.12 87 SER A N 1
ATOM 685 C CA . SER A 1 87 ? 3.966 -4.729 -5.422 1.00 92.12 87 SER A CA 1
ATOM 686 C C . SER A 1 87 ? 3.779 -4.582 -6.932 1.00 92.12 87 SER A C 1
ATOM 688 O O . SER A 1 87 ? 4.489 -5.215 -7.718 1.00 92.12 87 SER A O 1
ATOM 690 N N . ARG A 1 88 ? 2.899 -3.660 -7.350 1.00 92.44 88 ARG A N 1
ATOM 691 C CA . ARG A 1 88 ? 2.695 -3.323 -8.763 1.00 92.44 88 ARG A CA 1
ATOM 692 C C . ARG A 1 88 ? 3.964 -2.745 -9.389 1.00 92.44 88 ARG A C 1
ATOM 694 O O . ARG A 1 88 ? 4.342 -3.162 -10.480 1.00 92.44 88 ARG A O 1
ATOM 701 N N . GLN A 1 89 ? 4.644 -1.824 -8.708 1.00 92.75 89 GLN A N 1
ATOM 702 C CA . GLN A 1 89 ? 5.909 -1.260 -9.194 1.00 92.75 89 GLN A CA 1
ATOM 703 C C . GLN A 1 89 ? 7.002 -2.330 -9.329 1.00 92.75 89 GLN A C 1
ATOM 705 O O . GLN A 1 89 ? 7.614 -2.437 -10.391 1.00 92.75 89 GLN A O 1
ATOM 710 N N . SER A 1 90 ? 7.197 -3.176 -8.315 1.00 89.75 90 SER A N 1
ATOM 711 C CA . SER A 1 90 ? 8.161 -4.282 -8.352 1.00 89.75 90 SER A CA 1
ATOM 712 C C . SER A 1 90 ? 7.844 -5.296 -9.449 1.00 89.75 90 SER A C 1
ATOM 714 O O . SER A 1 90 ? 8.755 -5.849 -10.062 1.00 89.75 90 SER A O 1
ATOM 716 N N . LEU A 1 91 ? 6.564 -5.550 -9.738 1.00 90.62 91 LEU A N 1
ATOM 717 C CA . LEU A 1 91 ? 6.167 -6.394 -10.865 1.00 90.62 91 LEU A CA 1
ATOM 718 C C . LEU A 1 91 ? 6.560 -5.762 -12.208 1.00 90.62 91 LEU A C 1
ATOM 720 O O . LEU A 1 91 ? 7.162 -6.436 -13.039 1.00 90.62 91 LEU A O 1
ATOM 724 N N . VAL A 1 92 ? 6.276 -4.472 -12.410 1.00 91.88 92 VAL A N 1
ATOM 725 C CA . VAL A 1 92 ? 6.646 -3.754 -13.643 1.00 91.88 92 VAL A CA 1
ATOM 726 C C . VAL A 1 92 ? 8.162 -3.739 -13.842 1.00 91.88 92 VAL A C 1
ATOM 728 O O . VAL A 1 92 ? 8.637 -3.970 -14.954 1.00 91.88 92 VAL A O 1
ATOM 731 N N . LEU A 1 93 ? 8.935 -3.505 -12.778 1.00 90.31 93 LEU A N 1
ATOM 732 C CA . LEU A 1 93 ? 10.398 -3.544 -12.836 1.00 90.31 93 LEU A CA 1
ATOM 733 C C . LEU A 1 93 ? 10.911 -4.932 -13.229 1.00 90.31 93 LEU A C 1
ATOM 735 O O . LEU A 1 93 ? 11.755 -5.032 -14.119 1.00 90.31 93 LEU A O 1
ATOM 739 N N . ARG A 1 94 ? 10.351 -5.998 -12.643 1.00 88.31 94 ARG A N 1
ATOM 740 C CA . ARG A 1 94 ? 10.687 -7.382 -13.008 1.00 88.31 94 ARG A CA 1
ATOM 741 C C . ARG A 1 94 ? 10.339 -7.697 -14.461 1.00 88.31 94 ARG A C 1
ATOM 743 O O . ARG A 1 94 ? 11.172 -8.250 -15.168 1.00 88.31 94 ARG A O 1
ATOM 750 N N . GLN A 1 95 ? 9.166 -7.287 -14.942 1.00 90.06 95 GLN A N 1
ATOM 751 C CA . GLN A 1 95 ? 8.782 -7.469 -16.346 1.00 90.06 95 GLN A CA 1
ATOM 752 C C . GLN A 1 95 ? 9.715 -6.719 -17.305 1.00 90.06 95 GLN A C 1
ATOM 754 O O . GLN A 1 95 ? 10.100 -7.260 -18.338 1.00 90.06 95 GLN A O 1
ATOM 759 N N . ARG A 1 96 ? 10.114 -5.484 -16.972 1.00 89.06 96 ARG A N 1
ATOM 760 C CA . ARG A 1 96 ? 11.087 -4.725 -17.774 1.00 89.06 96 ARG A CA 1
ATOM 761 C C . ARG A 1 96 ? 12.458 -5.393 -17.781 1.00 89.06 96 ARG A C 1
ATOM 763 O O . ARG A 1 96 ? 13.068 -5.478 -18.840 1.00 89.06 96 ARG A O 1
ATOM 770 N N . ALA A 1 97 ? 12.932 -5.873 -16.632 1.00 88.06 97 ALA A N 1
ATOM 771 C CA . ALA A 1 97 ? 14.195 -6.599 -16.539 1.00 88.06 97 ALA A CA 1
ATOM 772 C C . ALA A 1 97 ? 14.160 -7.894 -17.368 1.00 88.06 97 ALA A C 1
ATOM 774 O O . ALA A 1 97 ? 15.071 -8.125 -18.155 1.00 88.06 97 ALA A O 1
ATOM 775 N N . ALA A 1 98 ? 13.069 -8.662 -17.283 1.00 86.44 98 ALA A N 1
ATOM 776 C CA . ALA A 1 98 ? 12.872 -9.877 -18.070 1.00 86.44 98 ALA A CA 1
ATOM 777 C C . ALA A 1 98 ? 12.873 -9.600 -19.584 1.00 86.44 98 ALA A C 1
ATOM 779 O O . ALA A 1 98 ? 13.524 -10.310 -20.342 1.00 86.44 98 ALA A O 1
ATOM 780 N N . ARG A 1 99 ? 12.218 -8.520 -20.034 1.00 81.44 99 ARG A N 1
ATOM 781 C CA . ARG A 1 99 ? 12.254 -8.098 -21.447 1.00 81.44 99 ARG A CA 1
ATOM 782 C C . ARG A 1 99 ? 13.650 -7.694 -21.916 1.00 81.44 99 ARG A C 1
ATOM 784 O O . ARG A 1 99 ? 13.962 -7.882 -23.080 1.00 81.44 99 ARG A O 1
ATOM 791 N N . ARG A 1 100 ? 14.486 -7.139 -21.032 1.00 72.81 100 ARG A N 1
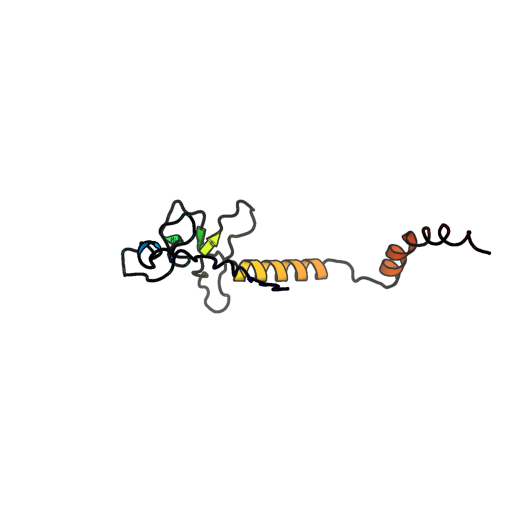ATOM 792 C CA . ARG A 1 100 ? 15.880 -6.793 -21.361 1.00 72.81 100 ARG A CA 1
ATOM 793 C C . ARG A 1 100 ? 16.788 -8.018 -21.447 1.00 72.81 100 ARG A C 1
ATOM 795 O O . ARG A 1 100 ? 17.799 -7.942 -22.131 1.00 72.81 100 ARG A O 1
ATOM 802 N N . SER A 1 101 ? 16.456 -9.103 -20.746 1.00 65.94 101 SER A N 1
ATOM 803 C CA . SER A 1 101 ? 17.202 -10.365 -20.813 1.00 65.94 101 SER A CA 1
ATOM 804 C C . SER A 1 101 ? 16.782 -11.275 -21.970 1.00 65.94 101 SER A C 1
ATOM 806 O O . SER A 1 101 ? 17.515 -12.209 -22.279 1.00 65.94 101 SER A O 1
ATOM 808 N N . LEU A 1 102 ? 15.626 -11.036 -22.603 1.00 66.44 102 LEU A N 1
ATOM 809 C CA . LEU A 1 102 ? 15.240 -11.771 -23.806 1.00 66.44 102 LEU A CA 1
ATOM 810 C C . LEU A 1 102 ? 16.068 -11.273 -25.003 1.00 66.44 102 LEU A C 1
ATOM 812 O O . LEU A 1 102 ? 16.217 -10.057 -25.170 1.00 66.44 102 LEU A O 1
ATOM 816 N N . PRO A 1 103 ? 16.607 -12.178 -25.842 1.00 65.56 103 PRO A N 1
ATOM 817 C CA . PRO A 1 103 ? 17.175 -11.797 -27.127 1.00 65.56 103 PRO A CA 1
ATOM 818 C C . PRO A 1 103 ? 16.151 -10.966 -27.901 1.00 65.56 103 PRO A C 1
ATOM 820 O O . PRO A 1 103 ? 14.986 -11.348 -27.980 1.00 65.56 103 PRO A O 1
ATOM 823 N N . ARG A 1 104 ? 16.574 -9.819 -28.443 1.00 66.06 104 ARG A N 1
ATOM 824 C CA . ARG A 1 104 ? 15.720 -8.942 -29.255 1.00 66.06 104 ARG A CA 1
ATOM 825 C C . ARG A 1 104 ? 14.998 -9.786 -30.306 1.00 66.06 104 ARG A C 1
ATOM 827 O O . ARG A 1 104 ? 15.672 -10.429 -31.104 1.00 66.06 104 ARG A O 1
ATOM 834 N N . GLU A 1 105 ? 13.665 -9.765 -30.305 1.00 69.38 105 GLU A N 1
ATOM 835 C CA . GLU A 1 105 ? 12.858 -10.444 -31.323 1.00 69.38 105 GLU A CA 1
ATOM 836 C C . GLU A 1 105 ? 13.338 -9.968 -32.710 1.00 69.38 105 GLU A C 1
ATOM 838 O O . GLU A 1 105 ? 13.215 -8.785 -33.047 1.00 69.38 105 GLU A O 1
ATOM 843 N N . THR A 1 106 ? 13.976 -10.845 -33.487 1.00 79.38 106 THR A N 1
ATOM 844 C CA . THR A 1 106 ? 14.355 -10.553 -34.874 1.00 79.38 106 THR A CA 1
ATOM 845 C C . THR A 1 106 ? 13.196 -10.944 -35.792 1.00 79.38 106 THR A C 1
ATOM 847 O O . THR A 1 106 ? 12.370 -11.781 -35.409 1.00 79.38 106 THR A O 1
ATOM 850 N N . PRO A 1 107 ? 13.097 -10.355 -37.001 1.00 83.25 107 PRO A N 1
ATOM 851 C CA . PRO A 1 107 ? 12.102 -10.785 -37.983 1.00 83.25 107 PRO A CA 1
ATOM 852 C C . PRO A 1 107 ? 12.167 -12.300 -38.229 1.00 83.25 107 PRO A C 1
ATOM 854 O O . PRO A 1 107 ? 11.127 -12.942 -38.277 1.00 83.25 107 PRO A O 1
ATOM 857 N N . GLU A 1 108 ? 13.364 -12.891 -38.252 1.00 84.94 108 GLU A N 1
ATOM 858 C CA . GLU A 1 108 ? 13.563 -14.339 -38.408 1.00 84.94 108 GLU A CA 1
ATOM 859 C C . GLU A 1 108 ? 12.893 -15.162 -37.296 1.00 84.94 108 GLU A C 1
ATOM 861 O O . GLU A 1 108 ? 12.211 -16.148 -37.574 1.00 84.94 108 GLU A O 1
ATOM 866 N N . THR A 1 109 ? 13.018 -14.749 -36.029 1.00 83.75 109 THR A N 1
ATOM 867 C CA . THR A 1 109 ? 12.380 -15.454 -34.905 1.00 83.75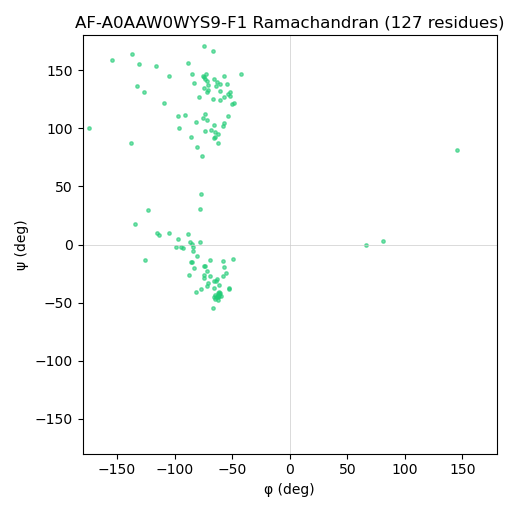 109 THR A CA 1
ATOM 868 C C . THR A 1 109 ? 10.856 -15.368 -34.984 1.00 83.75 109 THR A C 1
ATOM 870 O O . THR A 1 109 ? 10.166 -16.339 -34.678 1.00 83.75 109 THR A O 1
ATOM 873 N N . LEU A 1 110 ? 10.326 -14.222 -35.423 1.00 85.88 110 LEU A N 1
ATOM 874 C CA . LEU A 1 110 ? 8.891 -14.029 -35.650 1.00 85.88 110 LEU A CA 1
ATOM 875 C C . LEU A 1 110 ? 8.384 -14.908 -36.803 1.00 85.88 110 LEU A C 1
ATOM 877 O O . LEU A 1 110 ? 7.366 -15.579 -36.649 1.00 85.88 110 LEU A O 1
ATOM 881 N N . LEU A 1 111 ? 9.109 -14.961 -37.927 1.00 87.44 111 LEU A N 1
ATOM 882 C CA . LEU A 1 111 ? 8.777 -15.835 -39.058 1.00 87.44 111 LEU A CA 1
ATOM 883 C C . LEU A 1 111 ? 8.810 -17.314 -38.648 1.00 87.44 111 LEU A C 1
ATOM 885 O O . LEU A 1 111 ? 7.896 -18.067 -38.982 1.00 87.44 111 LEU A O 1
ATOM 889 N N . SER A 1 112 ? 9.811 -17.725 -37.866 1.00 83.56 112 SER A N 1
ATOM 890 C CA . SER A 1 112 ? 9.907 -19.095 -37.358 1.00 83.56 112 SER A CA 1
ATOM 891 C C . SER A 1 112 ? 8.711 -19.473 -36.475 1.00 83.56 112 SER A C 1
ATOM 893 O O . SER A 1 112 ? 8.196 -20.580 -36.621 1.00 83.56 112 SER A O 1
ATOM 895 N N . GLN A 1 113 ? 8.230 -18.573 -35.604 1.00 83.62 113 GLN A N 1
ATOM 896 C CA . GLN A 1 113 ? 7.045 -18.804 -34.757 1.00 83.62 113 GLN A CA 1
ATOM 897 C C . GLN A 1 113 ? 5.749 -18.940 -35.577 1.00 83.62 113 GLN A C 1
ATOM 899 O O . GLN 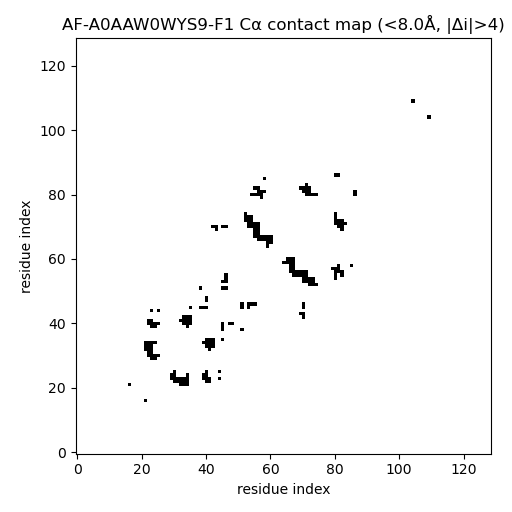A 1 113 ? 4.847 -19.679 -35.184 1.00 83.62 113 GLN A O 1
ATOM 904 N N . LEU A 1 114 ? 5.664 -18.259 -36.724 1.00 87.12 114 LEU A N 1
ATOM 905 C CA . LEU A 1 114 ? 4.504 -18.284 -37.624 1.00 87.12 114 LEU A CA 1
ATOM 906 C C . LEU A 1 114 ? 4.492 -19.486 -38.583 1.00 87.12 114 LEU A C 1
ATOM 908 O O . LEU A 1 114 ? 3.428 -19.854 -39.079 1.00 87.12 114 LEU A O 1
ATOM 912 N N . SER A 1 115 ? 5.641 -20.125 -38.826 1.00 84.38 115 SER A N 1
ATOM 913 C CA . SER A 1 115 ? 5.763 -21.246 -39.775 1.00 84.38 115 SER A CA 1
ATOM 914 C C . SER A 1 115 ? 4.844 -22.441 -39.461 1.00 84.38 115 SER A C 1
ATOM 916 O O . SER A 1 115 ? 4.395 -23.141 -40.366 1.00 84.38 115 SER A O 1
ATOM 918 N N . HIS A 1 116 ? 4.478 -22.643 -38.193 1.00 75.75 116 HIS A N 1
ATOM 919 C CA . HIS A 1 116 ? 3.626 -23.758 -37.767 1.00 75.75 116 HIS A CA 1
ATOM 920 C C . HIS A 1 116 ? 2.121 -23.534 -37.988 1.00 75.75 116 HIS A C 1
ATOM 922 O O . HIS A 1 116 ? 1.347 -24.475 -37.862 1.00 75.75 116 HIS A O 1
ATOM 928 N N . HIS A 1 117 ? 1.689 -22.318 -38.336 1.00 74.19 117 HIS A N 1
ATOM 929 C CA . HIS A 1 117 ? 0.271 -21.987 -38.549 1.00 74.19 117 HIS A CA 1
ATOM 930 C C . HIS A 1 117 ? -0.232 -22.274 -39.975 1.00 74.19 117 HIS A C 1
ATOM 932 O O . HIS A 1 117 ? -1.378 -21.978 -40.304 1.00 74.19 117 HIS A O 1
ATOM 938 N N . GLN A 1 118 ? 0.612 -22.826 -40.850 1.00 65.94 118 GLN A N 1
ATOM 939 C CA . GLN A 1 118 ? 0.319 -22.931 -42.284 1.00 65.94 118 GLN A CA 1
ATOM 940 C C . GLN A 1 118 ? -0.449 -24.204 -42.693 1.00 65.94 118 GLN A C 1
ATOM 942 O O . GLN A 1 118 ? -0.592 -24.451 -43.887 1.00 65.94 118 GLN A O 1
ATOM 947 N N . MET A 1 119 ? -0.957 -25.008 -41.748 1.00 59.66 119 MET A N 1
ATOM 948 C CA . MET A 1 119 ? -1.544 -26.329 -42.048 1.00 59.66 119 MET A CA 1
ATOM 949 C C . MET A 1 119 ? -3.051 -26.477 -41.768 1.00 59.66 119 MET A C 1
ATOM 951 O O . MET A 1 119 ? -3.558 -27.584 -41.895 1.00 59.66 119 MET A O 1
ATOM 955 N N . ASP A 1 120 ? -3.791 -25.397 -41.480 1.00 54.53 120 ASP A N 1
ATOM 956 C CA . ASP A 1 120 ? -5.233 -25.490 -41.152 1.00 54.53 120 ASP A CA 1
ATOM 957 C C . ASP A 1 120 ? -6.184 -24.846 -42.182 1.00 54.53 120 ASP A C 1
ATOM 959 O O . ASP A 1 120 ? -7.389 -24.757 -41.956 1.00 54.53 120 ASP A O 1
ATOM 963 N N . THR A 1 121 ? -5.694 -24.410 -43.348 1.00 55.03 121 THR A N 1
ATOM 964 C CA . THR A 1 121 ? -6.537 -23.741 -44.365 1.00 55.03 121 THR A CA 1
ATOM 965 C C . THR A 1 121 ? -7.045 -24.650 -45.491 1.00 55.03 121 THR A C 1
ATOM 967 O O . THR A 1 121 ? -7.713 -24.160 -46.399 1.00 55.03 121 THR A O 1
ATOM 970 N N . GLN A 1 122 ? -6.802 -25.967 -45.448 1.00 53.81 122 GLN A N 1
ATOM 971 C CA . GLN A 1 122 ? -7.218 -26.894 -46.520 1.00 53.81 122 GLN A CA 1
ATOM 972 C C . GLN A 1 122 ? -8.523 -27.683 -46.268 1.00 53.81 122 GLN A C 1
ATOM 974 O O . GLN A 1 122 ? -8.971 -28.385 -47.168 1.00 53.81 122 GLN A O 1
ATOM 979 N N . THR A 1 123 ? -9.203 -27.550 -45.122 1.00 52.78 123 THR A N 1
ATOM 980 C CA . THR A 1 123 ? -10.434 -28.328 -44.817 1.00 52.78 123 THR A CA 1
ATOM 981 C C . THR A 1 123 ? -11.759 -27.558 -44.915 1.00 52.78 123 THR A C 1
ATOM 983 O O . THR A 1 123 ? -12.800 -28.105 -44.559 1.00 52.78 123 THR A O 1
ATOM 986 N N . ALA A 1 124 ? -11.779 -26.330 -45.448 1.00 47.81 124 ALA A N 1
ATOM 987 C CA . ALA A 1 124 ? -12.998 -25.505 -45.531 1.00 47.81 124 ALA A CA 1
ATOM 988 C C . ALA A 1 124 ? -13.367 -25.040 -46.958 1.00 47.81 124 ALA A C 1
ATOM 990 O O . ALA A 1 124 ? -13.938 -23.966 -47.125 1.00 47.81 124 ALA A O 1
ATOM 991 N N . GLY A 1 125 ? -13.026 -25.819 -47.995 1.00 47.38 125 GLY A N 1
ATOM 992 C CA . GLY A 1 125 ? -13.160 -25.388 -49.397 1.00 47.38 125 GLY A CA 1
ATOM 993 C C . GLY A 1 125 ? -13.785 -26.380 -50.383 1.00 47.38 125 GLY A C 1
ATOM 994 O O . GLY A 1 125 ? -13.604 -26.197 -51.581 1.00 47.38 125 GLY A O 1
ATOM 995 N N . GLN A 1 126 ? -14.491 -27.424 -49.939 1.00 51.75 126 GLN A N 1
ATOM 996 C CA . GLN A 1 126 ? -15.218 -28.323 -50.849 1.00 51.75 126 GLN A CA 1
ATOM 997 C C . GLN A 1 126 ? -16.597 -28.667 -50.280 1.00 51.75 126 GLN A C 1
ATOM 999 O O . GLN A 1 126 ? -16.731 -29.643 -49.556 1.00 51.75 126 GLN A O 1
ATOM 1004 N N . ASN A 1 127 ? -17.599 -27.828 -50.560 1.00 47.03 127 ASN A N 1
ATOM 1005 C CA . ASN A 1 127 ? -19.017 -28.196 -50.689 1.00 47.03 127 ASN A CA 1
ATOM 1006 C C . ASN A 1 127 ? -19.806 -26.961 -51.149 1.00 47.03 127 ASN A C 1
ATOM 1008 O O . ASN A 1 127 ? -20.131 -26.093 -50.340 1.00 47.03 127 ASN A O 1
ATOM 1012 N N . GLY A 1 128 ? -20.108 -26.893 -52.446 1.00 41.12 128 GLY A N 1
ATOM 1013 C CA . GLY A 1 128 ? -21.071 -25.937 -52.992 1.00 41.12 128 GLY A CA 1
ATOM 1014 C C . GLY A 1 128 ? -20.713 -25.422 -54.381 1.00 41.12 128 GLY A C 1
ATOM 1015 O O . GLY A 1 128 ? -20.153 -24.336 -54.473 1.00 41.12 128 GLY A O 1
ATOM 1016 N N . VAL A 1 129 ? -21.028 -26.203 -55.421 1.00 39.19 129 VAL A N 1
ATOM 1017 C CA . VAL A 1 129 ? -22.027 -25.911 -56.477 1.00 39.19 129 VAL A CA 1
ATOM 1018 C C . VAL A 1 129 ? -22.478 -27.251 -57.049 1.00 39.19 129 VAL A C 1
ATOM 1020 O O . VAL A 1 129 ? -21.586 -28.079 -57.337 1.00 39.19 129 VAL A O 1
#